Protein AF-A0A850SMZ5-F1 (afdb_monomer)

Structure (mmCIF, N/CA/C/O backbone):
data_AF-A0A850SMZ5-F1
#
_entry.id   AF-A0A850SMZ5-F1
#
loop_
_atom_site.group_PDB
_atom_site.id
_atom_site.type_symbol
_atom_site.label_atom_id
_atom_site.label_alt_id
_atom_site.label_comp_id
_atom_site.label_asym_id
_atom_site.label_entity_id
_atom_site.label_seq_id
_atom_site.pdbx_PDB_ins_code
_atom_site.Cartn_x
_atom_site.Cartn_y
_atom_site.Cartn_z
_atom_site.occupancy
_atom_site.B_iso_or_equiv
_atom_site.auth_seq_id
_atom_site.auth_comp_id
_atom_site.auth_asym_id
_atom_site.auth_atom_id
_atom_site.pdbx_PDB_model_num
ATOM 1 N N . MET A 1 1 ? 0.195 -47.174 -42.068 1.00 44.12 1 MET A N 1
ATOM 2 C CA . MET A 1 1 ? 0.821 -45.842 -42.185 1.00 44.12 1 MET A CA 1
ATOM 3 C C . MET A 1 1 ? -0.099 -44.822 -41.544 1.00 44.12 1 MET A C 1
ATOM 5 O O . MET A 1 1 ? -1.234 -44.686 -41.975 1.00 44.12 1 MET A O 1
ATOM 9 N N . SER A 1 2 ? 0.375 -44.221 -40.456 1.00 45.75 2 SER A N 1
ATOM 10 C CA . SER A 1 2 ? -0.313 -43.222 -39.639 1.00 45.75 2 SER A CA 1
ATOM 11 C C . SER A 1 2 ? -0.203 -41.836 -40.280 1.00 45.75 2 SER A C 1
ATOM 13 O O . SER A 1 2 ? 0.848 -41.518 -40.831 1.00 45.75 2 SER A O 1
ATOM 15 N N . ALA A 1 3 ? -1.244 -41.014 -40.163 1.00 53.81 3 ALA A N 1
ATOM 16 C CA . ALA A 1 3 ? -1.135 -39.562 -40.278 1.00 53.81 3 ALA A CA 1
ATOM 17 C C . ALA A 1 3 ? -2.214 -38.914 -39.397 1.00 53.81 3 ALA A C 1
ATOM 19 O O . ALA A 1 3 ? -3.342 -38.680 -39.822 1.00 53.81 3 ALA A O 1
ATOM 20 N N . PHE A 1 4 ? -1.861 -38.673 -38.134 1.00 53.03 4 PHE A N 1
ATOM 21 C CA . PHE A 1 4 ? -2.581 -37.758 -37.252 1.00 53.03 4 PHE A CA 1
ATOM 22 C C . PHE A 1 4 ? -2.308 -36.331 -37.751 1.00 53.03 4 PHE A C 1
ATOM 24 O O . PHE A 1 4 ? -1.174 -35.858 -37.677 1.00 53.03 4 PHE A O 1
ATOM 31 N N . ALA A 1 5 ? -3.321 -35.655 -38.292 1.00 56.56 5 ALA A N 1
ATOM 32 C CA . ALA A 1 5 ? -3.221 -34.244 -38.644 1.00 56.56 5 ALA A CA 1
ATOM 33 C C . ALA A 1 5 ? -3.306 -33.403 -37.360 1.00 56.56 5 ALA A C 1
ATOM 35 O O . ALA A 1 5 ? -4.364 -33.295 -36.743 1.00 56.56 5 ALA A O 1
ATOM 36 N N . MET A 1 6 ? -2.177 -32.831 -36.942 1.00 53.91 6 MET A N 1
ATOM 37 C CA . MET A 1 6 ? -2.125 -31.808 -35.899 1.00 53.91 6 MET A CA 1
ATOM 38 C C . MET A 1 6 ? -2.836 -30.547 -36.413 1.00 53.91 6 MET A C 1
ATOM 40 O O . MET A 1 6 ? -2.264 -29.780 -37.187 1.00 53.91 6 MET A O 1
ATOM 44 N N . ALA A 1 7 ? -4.086 -30.332 -36.004 1.00 56.25 7 ALA A N 1
ATOM 45 C CA . ALA A 1 7 ? -4.761 -29.049 -36.158 1.00 56.25 7 ALA A CA 1
ATOM 46 C C . ALA A 1 7 ? -4.129 -28.055 -35.172 1.00 56.25 7 ALA A C 1
ATOM 48 O O . ALA A 1 7 ? -4.492 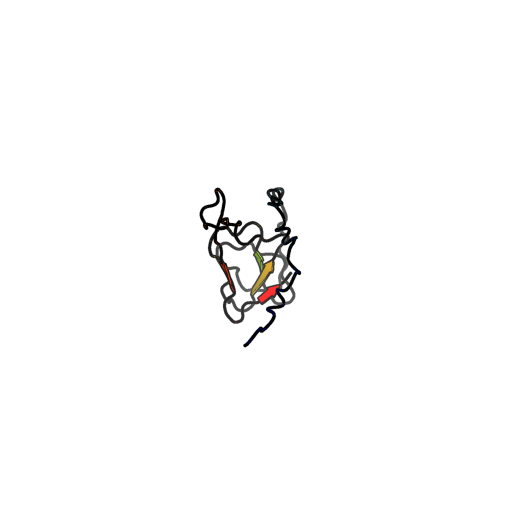-28.004 -33.999 1.00 56.25 7 ALA A O 1
ATOM 49 N N . ALA A 1 8 ? -3.127 -27.305 -35.633 1.00 51.97 8 ALA A N 1
ATOM 50 C CA . ALA A 1 8 ? -2.606 -26.166 -34.893 1.00 51.97 8 ALA A CA 1
ATOM 51 C C . ALA A 1 8 ? -3.725 -25.123 -34.757 1.00 51.97 8 ALA A C 1
ATOM 53 O O . ALA A 1 8 ? -4.320 -24.711 -35.751 1.00 51.97 8 ALA A O 1
ATOM 54 N N . CYS A 1 9 ? -4.028 -24.708 -33.528 1.00 55.47 9 CYS A N 1
ATOM 55 C CA . CYS A 1 9 ? -4.927 -23.596 -33.250 1.00 55.47 9 CYS A CA 1
ATOM 56 C C . CYS A 1 9 ? -4.391 -22.324 -33.928 1.00 55.47 9 CYS A C 1
ATOM 58 O O . CYS A 1 9 ? -3.507 -21.661 -33.393 1.00 55.47 9 CYS A O 1
ATOM 60 N N . THR A 1 10 ? -4.928 -21.954 -35.090 1.00 56.38 10 THR A N 1
ATOM 61 C CA . THR A 1 10 ? -4.633 -20.691 -35.790 1.00 56.38 10 THR A CA 1
ATOM 62 C C . THR A 1 10 ? -5.351 -19.504 -35.134 1.00 56.38 10 THR A C 1
ATOM 64 O O . THR A 1 10 ? -6.051 -18.741 -35.794 1.00 56.38 10 THR A O 1
ATOM 67 N N . GLN A 1 11 ? -5.227 -19.359 -33.816 1.00 51.78 11 GLN A N 1
ATOM 68 C CA . GLN A 1 11 ? -5.836 -18.275 -33.039 1.00 51.78 11 GLN A CA 1
ATOM 69 C C . GLN A 1 11 ? -4.765 -17.616 -32.169 1.00 51.78 11 GLN A C 1
ATOM 71 O O . GLN A 1 11 ? -4.703 -17.856 -30.966 1.00 51.78 11 GLN A O 1
ATOM 76 N N . GLY A 1 12 ? -3.878 -16.828 -32.775 1.00 55.75 12 GLY A N 1
ATOM 77 C CA . GLY A 1 12 ? -2.812 -16.181 -32.002 1.00 55.75 12 GLY A CA 1
ATOM 78 C C . GLY A 1 12 ? -2.107 -14.990 -32.641 1.00 55.75 12 GLY A C 1
ATOM 79 O O . GLY A 1 12 ? -1.223 -14.424 -32.007 1.00 55.75 12 GLY A O 1
ATOM 80 N N . GLU A 1 13 ? -2.478 -14.558 -33.847 1.00 51.66 13 GLU A N 1
ATOM 81 C CA . GLU A 1 13 ? -1.814 -13.432 -34.522 1.00 51.66 13 GLU A CA 1
ATOM 82 C C . GLU A 1 13 ? -2.440 -12.092 -34.130 1.00 51.66 13 GLU A C 1
ATOM 84 O O . GLU A 1 13 ? -2.982 -11.366 -34.955 1.00 51.66 13 GLU A O 1
ATOM 89 N N . SER A 1 14 ? -2.445 -11.814 -32.828 1.00 49.03 14 SER A N 1
ATOM 90 C CA . SER A 1 14 ? -2.385 -10.478 -32.215 1.00 49.03 14 SER A CA 1
ATOM 91 C C . SER A 1 14 ? -2.554 -10.628 -30.705 1.00 49.03 14 SER A C 1
ATOM 93 O O . SER A 1 14 ? -3.508 -10.144 -30.100 1.00 49.03 14 SER A O 1
ATOM 95 N N . ILE A 1 15 ? -1.560 -11.238 -30.050 1.00 53.16 15 ILE A N 1
ATOM 96 C CA . ILE A 1 15 ? -1.249 -10.818 -28.679 1.00 53.16 15 ILE A CA 1
ATOM 97 C C . ILE A 1 15 ? -0.622 -9.434 -28.826 1.00 53.16 15 ILE A C 1
ATOM 99 O O . ILE A 1 15 ? 0.592 -9.248 -28.802 1.00 53.16 15 ILE A O 1
ATOM 103 N N . SER A 1 16 ? -1.484 -8.449 -29.068 1.00 41.81 16 SER A N 1
ATOM 104 C CA . SER A 1 16 ? -1.153 -7.063 -28.834 1.00 41.81 16 SER A CA 1
ATOM 105 C C . SER A 1 16 ? -1.046 -6.961 -27.320 1.00 41.81 16 SER A C 1
ATOM 107 O O . SER A 1 16 ? -2.024 -6.662 -26.638 1.00 41.81 16 SER A O 1
ATOM 109 N N . SER A 1 17 ? 0.136 -7.281 -26.779 1.00 56.00 17 SER A N 1
ATOM 110 C CA . SER A 1 17 ? 0.517 -6.752 -25.475 1.00 56.00 17 SER A CA 1
ATOM 111 C C . SER A 1 17 ? 0.193 -5.269 -25.564 1.00 56.00 17 SER A C 1
ATOM 113 O O . SER A 1 17 ? 0.643 -4.639 -26.532 1.00 56.00 17 SER A O 1
ATOM 115 N N . PRO A 1 18 ? -0.624 -4.702 -24.663 1.00 58.22 18 PRO A N 1
ATOM 116 C CA . PRO A 1 18 ? -0.717 -3.261 -24.592 1.00 58.22 18 PRO A CA 1
ATOM 117 C C . PRO A 1 18 ? 0.735 -2.796 -24.523 1.00 58.22 18 PRO A C 1
ATOM 119 O O . PRO A 1 18 ? 1.486 -3.241 -23.649 1.00 58.22 18 PRO A O 1
ATOM 122 N N . GLY A 1 19 ? 1.181 -2.026 -25.521 1.00 52.91 19 GLY A N 1
ATOM 123 C CA . GLY A 1 19 ? 2.481 -1.371 -25.442 1.00 52.91 19 GLY A CA 1
ATOM 124 C C . GLY A 1 19 ? 2.550 -0.592 -24.127 1.00 52.91 19 GLY A C 1
ATOM 125 O O . GLY A 1 19 ? 1.517 -0.429 -23.473 1.00 52.91 19 GLY A O 1
ATOM 126 N N . PRO A 1 20 ? 3.723 -0.103 -23.709 1.00 47.34 20 PRO A N 1
ATOM 127 C CA . PRO A 1 20 ? 3.852 0.591 -22.439 1.00 47.34 20 PRO A CA 1
ATOM 128 C C . PRO A 1 20 ? 3.006 1.868 -22.482 1.00 47.34 20 PRO A C 1
ATOM 130 O O . PRO A 1 20 ? 3.468 2.941 -22.861 1.00 47.34 20 PRO A O 1
ATOM 133 N N . THR A 1 21 ? 1.735 1.771 -22.098 1.00 47.09 21 THR A N 1
ATOM 134 C CA . THR A 1 21 ? 0.941 2.909 -21.684 1.00 47.09 21 THR A CA 1
ATOM 135 C C . THR A 1 21 ? 1.547 3.279 -20.355 1.00 47.09 21 THR A C 1
ATOM 137 O O . THR A 1 21 ? 1.129 2.761 -19.326 1.00 47.09 21 THR A O 1
ATOM 140 N N . ASN A 1 22 ? 2.605 4.087 -20.417 1.00 49.38 22 ASN A N 1
ATOM 141 C CA . ASN A 1 22 ? 3.184 4.808 -19.303 1.00 49.38 22 ASN A CA 1
ATOM 142 C C . ASN A 1 22 ? 2.010 5.428 -18.538 1.00 49.38 22 ASN A C 1
ATOM 144 O O . ASN A 1 22 ? 1.450 6.419 -19.027 1.00 49.38 22 ASN A O 1
ATOM 148 N N . PRO A 1 23 ? 1.572 4.855 -17.402 1.00 53.78 23 PRO A N 1
ATOM 149 C CA . PRO A 1 23 ? 0.552 5.494 -16.603 1.00 53.78 23 PRO A CA 1
ATOM 150 C C . PRO A 1 23 ? 1.255 6.737 -16.086 1.00 53.78 23 PRO A C 1
ATOM 152 O O . PRO A 1 23 ? 2.206 6.633 -15.313 1.00 53.78 23 PRO A O 1
ATOM 155 N N . GLY A 1 24 ? 0.906 7.894 -16.653 1.00 41.91 24 GLY A N 1
ATOM 156 C CA . GLY A 1 24 ? 1.537 9.157 -16.305 1.00 41.91 24 GLY A CA 1
ATOM 157 C C . GLY A 1 24 ? 1.632 9.272 -14.791 1.00 41.91 24 GLY A C 1
ATOM 158 O O . GLY A 1 24 ? 0.691 8.900 -14.086 1.00 41.91 24 GLY A O 1
ATOM 159 N N . THR A 1 25 ? 2.783 9.742 -14.311 1.00 53.22 25 THR A N 1
ATOM 160 C CA . THR A 1 25 ? 3.010 10.074 -12.907 1.00 53.22 25 THR A CA 1
ATOM 161 C C . THR A 1 25 ? 1.760 10.786 -12.382 1.00 53.22 25 THR A C 1
ATOM 163 O O . THR A 1 25 ? 1.384 11.812 -12.962 1.00 53.22 25 THR A O 1
ATOM 166 N N . PRO A 1 26 ? 1.062 10.244 -11.367 1.00 51.84 26 PRO A N 1
ATOM 167 C CA . PRO A 1 26 ? -0.144 10.872 -10.856 1.00 51.84 26 PRO A CA 1
ATOM 168 C C . PRO A 1 26 ? 0.161 12.327 -10.473 1.00 51.84 26 PRO A C 1
ATOM 170 O O . PRO A 1 26 ? 1.206 12.574 -9.860 1.00 51.84 26 PRO A O 1
ATOM 173 N N . PRO A 1 27 ? -0.702 13.301 -10.815 1.00 51.34 27 PRO A N 1
ATOM 174 C CA . PRO A 1 27 ? -0.534 14.659 -10.323 1.00 51.34 27 PRO A CA 1
ATOM 175 C C . PRO A 1 27 ? -0.515 14.614 -8.795 1.00 51.34 27 PRO A C 1
ATOM 177 O O . PRO A 1 27 ? -1.340 13.929 -8.189 1.00 51.34 27 PRO A O 1
ATOM 180 N N . GLY A 1 28 ? 0.436 15.323 -8.182 1.00 52.88 28 GLY A N 1
ATOM 181 C CA . GLY A 1 28 ? 0.540 15.435 -6.731 1.00 52.88 28 GLY A CA 1
ATOM 182 C C . GLY A 1 28 ? -0.793 15.877 -6.130 1.00 52.88 28 GLY A C 1
ATOM 183 O O . GLY A 1 28 ? -1.204 17.026 -6.284 1.00 52.88 28 GLY A O 1
ATOM 184 N N . GLY A 1 29 ? -1.474 14.945 -5.465 1.00 39.88 29 GLY A N 1
ATOM 185 C CA . GLY A 1 29 ? -2.713 15.194 -4.744 1.00 39.88 29 GLY A CA 1
ATOM 186 C C . GLY A 1 29 ? -2.401 15.833 -3.402 1.00 39.88 29 GLY A C 1
ATOM 187 O O . GLY A 1 29 ? -2.168 15.143 -2.413 1.00 39.88 29 GLY A O 1
ATOM 188 N N . GLY A 1 30 ? -2.359 17.161 -3.382 1.00 39.97 30 GLY A N 1
ATOM 189 C CA . GLY A 1 30 ? -2.387 17.927 -2.148 1.00 39.97 30 GLY A CA 1
ATOM 190 C C . GLY A 1 30 ? -3.776 17.914 -1.505 1.00 39.97 30 GLY A C 1
ATOM 191 O O . GLY A 1 30 ? -4.785 18.050 -2.191 1.00 39.97 30 GLY A O 1
ATOM 192 N N . GLY A 1 31 ? -3.780 17.859 -0.172 1.00 44.28 31 GLY A N 1
ATOM 193 C CA . GLY A 1 31 ? -4.786 18.507 0.671 1.00 44.28 31 GLY A CA 1
ATOM 194 C C . GLY A 1 31 ? -5.984 17.662 1.103 1.00 44.28 31 GLY A C 1
ATOM 195 O O . GLY A 1 31 ? -6.718 17.120 0.285 1.00 44.28 31 GLY A O 1
ATOM 196 N N . GLY A 1 32 ? -6.242 17.657 2.416 1.00 36.88 32 GLY A N 1
ATOM 197 C CA . GLY A 1 32 ? -7.561 17.316 2.949 1.00 36.88 32 GLY A CA 1
ATOM 198 C C . GLY A 1 32 ? -7.550 16.666 4.324 1.00 36.88 32 GLY A C 1
ATOM 199 O O . GLY A 1 32 ? -7.971 15.523 4.459 1.00 36.88 32 GLY A O 1
ATOM 200 N N . GLY A 1 33 ? -7.083 17.387 5.348 1.00 59.16 33 GLY A N 1
ATOM 201 C CA . GLY A 1 33 ? -7.397 17.043 6.733 1.00 59.16 33 GLY A CA 1
ATOM 202 C C . GLY A 1 33 ? -8.909 17.113 6.978 1.00 59.16 33 GLY A C 1
ATOM 203 O O . GLY A 1 33 ? -9.590 17.990 6.452 1.00 59.16 33 GLY A O 1
ATOM 204 N N . GLY A 1 34 ? -9.425 16.188 7.783 1.00 38.28 34 GLY A N 1
ATOM 205 C CA . GLY A 1 34 ? -10.830 16.155 8.173 1.00 38.28 34 GLY A CA 1
ATOM 206 C C . GLY A 1 34 ? -11.072 15.052 9.189 1.00 38.28 34 GLY A C 1
ATOM 207 O O . GLY A 1 34 ? -11.358 13.916 8.822 1.00 38.28 34 GLY A O 1
ATOM 208 N 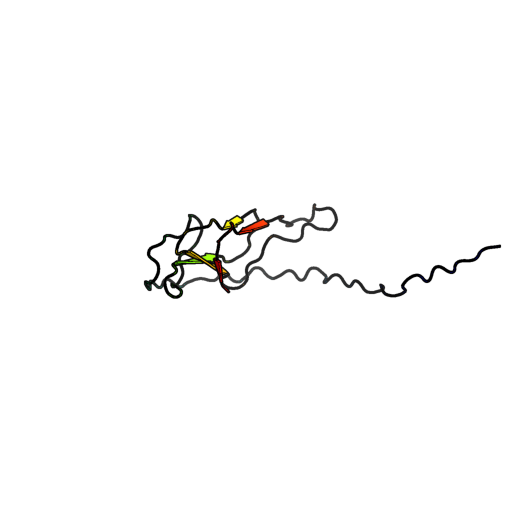N . GLY A 1 35 ? -10.906 15.389 10.469 1.00 60.22 35 GLY A N 1
ATOM 209 C CA . GLY A 1 35 ? -11.310 14.533 11.576 1.00 60.22 35 GLY A CA 1
ATOM 210 C C . GLY A 1 35 ? -12.820 14.291 11.553 1.00 60.22 35 GLY A C 1
ATOM 211 O O . GLY A 1 35 ? -13.602 15.203 11.298 1.00 60.22 35 GLY A O 1
ATOM 212 N N . GLY A 1 36 ? -13.220 13.056 11.831 1.00 38.84 36 GLY A N 1
ATOM 213 C CA . GLY A 1 36 ? -14.620 12.662 11.946 1.00 38.84 36 GLY A CA 1
ATOM 214 C C . GLY A 1 36 ? -14.702 11.259 12.524 1.00 38.84 36 GLY A C 1
ATOM 215 O O . GLY A 1 36 ? -14.412 10.280 11.834 1.00 38.84 36 GLY A O 1
ATOM 216 N N . GLY A 1 37 ? -14.987 11.203 13.826 1.00 55.56 37 GLY A N 1
ATOM 217 C CA . GLY A 1 37 ? -14.913 10.016 14.669 1.00 55.56 37 GLY A CA 1
ATOM 218 C C . GLY A 1 37 ? -15.850 8.881 14.259 1.00 55.56 37 GLY A C 1
ATOM 219 O O . GLY A 1 37 ? -16.928 9.100 13.718 1.00 55.56 37 GLY A O 1
ATOM 220 N N . GLY A 1 38 ? -15.402 7.667 14.567 1.00 50.97 38 GLY A N 1
ATOM 221 C CA . GLY A 1 38 ? -16.157 6.426 14.406 1.00 50.97 38 GLY A CA 1
ATOM 222 C C . GLY A 1 38 ? -15.330 5.220 14.845 1.00 50.97 38 GLY A C 1
ATOM 223 O O . GLY A 1 38 ? -15.820 4.370 15.582 1.00 50.97 38 GLY A O 1
ATOM 224 N N . GLY A 1 39 ? -14.042 5.202 14.491 1.00 56.47 39 GLY A N 1
ATOM 225 C CA . GLY A 1 39 ? -13.077 4.223 14.988 1.00 56.47 39 GLY A CA 1
ATOM 226 C C . GLY A 1 39 ? -12.121 4.816 16.026 1.00 56.47 39 GLY A C 1
ATOM 227 O O . GLY A 1 39 ? -11.622 5.928 15.863 1.00 56.47 39 GLY A O 1
ATOM 228 N N . THR A 1 40 ? -11.873 4.072 17.104 1.00 67.25 40 THR A N 1
ATOM 229 C CA . THR A 1 40 ? -10.852 4.386 18.124 1.00 67.25 40 THR A CA 1
ATOM 230 C C . THR A 1 40 ? -9.501 3.740 17.817 1.00 67.25 40 THR A C 1
ATOM 232 O O . THR A 1 40 ? -8.522 3.992 18.517 1.00 67.25 40 THR A O 1
ATOM 235 N N . ALA A 1 41 ? -9.442 2.888 16.791 1.00 77.44 41 ALA A N 1
ATOM 236 C CA . ALA A 1 41 ? -8.223 2.208 16.393 1.00 77.44 41 ALA A CA 1
ATOM 237 C C . ALA A 1 41 ? -7.270 3.182 15.691 1.00 77.44 41 ALA A C 1
ATOM 239 O O . ALA A 1 41 ? -7.709 4.123 15.027 1.00 77.44 41 ALA A O 1
ATOM 240 N N . GLN A 1 42 ? -5.967 2.948 15.819 1.00 79.94 42 GLN A N 1
ATOM 241 C CA . GLN A 1 42 ? -4.942 3.764 15.179 1.00 79.94 42 GLN A CA 1
ATOM 242 C C . GLN A 1 42 ? -4.415 3.067 13.927 1.00 79.94 42 GLN A C 1
ATOM 244 O O . GLN A 1 42 ? -4.200 1.853 13.924 1.00 79.94 42 GLN A O 1
ATOM 249 N N . CYS A 1 43 ? -4.178 3.845 12.872 1.00 82.75 43 CYS A N 1
ATOM 250 C CA . CYS A 1 43 ? -3.513 3.330 11.688 1.00 82.75 43 CYS A CA 1
ATOM 251 C C . CYS A 1 43 ? -2.075 2.898 12.010 1.00 82.75 43 CYS A C 1
ATOM 253 O O . CYS A 1 43 ? -1.394 3.583 12.782 1.00 82.75 43 CYS A O 1
ATOM 255 N N . PRO A 1 44 ? -1.590 1.791 11.419 1.00 81.25 44 PRO A N 1
ATOM 256 C CA . PRO A 1 44 ? -0.182 1.436 11.510 1.00 81.25 44 PRO A CA 1
ATOM 257 C C . PRO A 1 44 ? 0.705 2.546 10.940 1.00 81.25 44 PRO A C 1
ATOM 259 O O . PRO A 1 44 ? 0.268 3.361 10.121 1.00 81.25 44 PRO A O 1
ATOM 262 N N . ALA A 1 45 ? 1.973 2.549 11.350 1.00 75.94 45 ALA A N 1
ATOM 263 C CA . ALA A 1 45 ? 2.953 3.492 10.830 1.00 75.94 45 ALA A CA 1
ATOM 264 C C . ALA A 1 45 ? 3.019 3.420 9.294 1.00 75.94 45 ALA A C 1
ATOM 266 O O . ALA A 1 45 ? 3.039 2.335 8.717 1.00 75.94 45 ALA A O 1
ATOM 267 N N . GLY A 1 46 ? 3.048 4.585 8.645 1.00 70.62 46 GLY A N 1
ATOM 268 C CA . GLY A 1 46 ? 3.115 4.693 7.185 1.00 70.62 46 GLY A CA 1
ATOM 269 C C . GLY A 1 46 ? 1.766 4.817 6.470 1.00 70.62 46 GLY A C 1
ATOM 270 O O . GLY A 1 46 ? 1.763 5.031 5.262 1.00 70.62 46 GLY A O 1
ATOM 271 N N . PHE A 1 47 ? 0.635 4.759 7.183 1.00 81.12 47 PHE A N 1
ATOM 272 C CA . PHE A 1 47 ? -0.689 5.016 6.605 1.00 81.12 47 PHE A CA 1
ATOM 273 C C . PHE A 1 47 ? -1.288 6.325 7.114 1.00 81.12 47 PHE A C 1
ATOM 275 O O . PHE A 1 47 ? -1.217 6.642 8.301 1.00 81.12 47 PHE A O 1
ATOM 282 N N . ALA A 1 48 ? -1.929 7.072 6.215 1.00 83.19 48 ALA A N 1
ATOM 283 C CA . ALA A 1 48 ? -2.655 8.282 6.576 1.00 83.19 48 ALA A CA 1
ATOM 284 C C . ALA A 1 48 ? -4.073 7.931 7.041 1.00 83.19 48 ALA A C 1
ATOM 286 O O . ALA A 1 48 ? -4.820 7.266 6.321 1.00 83.19 48 ALA A O 1
ATOM 287 N N . THR A 1 49 ? -4.473 8.409 8.217 1.00 83.75 49 THR A N 1
ATOM 288 C CA . THR A 1 49 ? -5.844 8.229 8.710 1.00 83.75 49 THR A CA 1
ATOM 289 C C . THR A 1 49 ? -6.825 9.028 7.852 1.00 83.75 49 THR A C 1
ATOM 291 O O . THR A 1 49 ? -6.658 10.230 7.646 1.00 83.75 49 THR A O 1
ATOM 294 N N . GLY A 1 50 ? -7.842 8.348 7.333 1.00 81.25 50 GLY A N 1
ATOM 295 C CA . GLY A 1 50 ? -8.940 8.929 6.570 1.00 81.25 50 GLY A CA 1
ATOM 296 C C . GLY A 1 50 ? -10.216 9.123 7.394 1.00 81.25 50 GLY A C 1
ATOM 297 O O . GLY A 1 50 ? -10.256 8.772 8.575 1.00 81.25 50 GLY A O 1
ATOM 298 N N . PRO A 1 51 ? -11.285 9.650 6.768 1.00 81.12 51 PRO A N 1
ATOM 299 C CA . PRO A 1 51 ? -12.613 9.670 7.367 1.00 81.12 51 PRO A CA 1
ATOM 300 C C . PRO A 1 51 ? -13.054 8.244 7.704 1.00 81.12 51 PRO A C 1
ATOM 302 O O . PRO A 1 51 ? -12.931 7.339 6.875 1.00 81.12 51 PRO A O 1
ATOM 305 N N . SER A 1 52 ? -13.551 8.054 8.924 1.00 8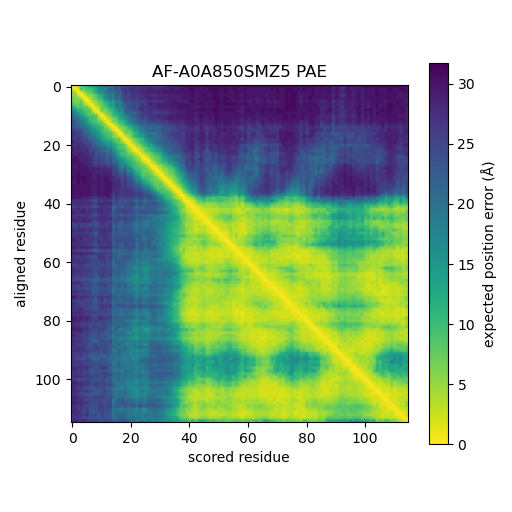1.06 52 SER A N 1
ATOM 306 C CA . SER A 1 52 ? -14.050 6.760 9.383 1.00 81.06 52 SER A CA 1
ATOM 307 C C . SER A 1 52 ? -15.241 6.285 8.540 1.00 81.06 52 SER A C 1
ATOM 309 O O . SER A 1 52 ? -16.004 7.084 7.994 1.00 81.06 52 SER A O 1
ATOM 311 N N . VAL A 1 53 ? -15.388 4.965 8.415 1.00 79.81 53 VAL A N 1
ATOM 312 C CA . VAL A 1 53 ? -16.517 4.331 7.720 1.00 79.81 53 VAL A CA 1
ATOM 313 C C . VAL A 1 53 ? -17.244 3.460 8.735 1.00 79.81 53 VAL A C 1
ATOM 315 O O . VAL A 1 53 ? -16.740 2.422 9.167 1.00 79.81 53 VAL A O 1
ATOM 318 N N . GLY A 1 54 ? -18.426 3.912 9.157 1.00 81.38 54 GLY A N 1
ATOM 319 C CA . GLY A 1 54 ? -19.154 3.296 10.265 1.00 81.38 54 GLY A CA 1
ATOM 320 C C . GLY A 1 54 ? -18.324 3.317 11.553 1.00 81.38 54 GLY A C 1
ATOM 321 O O . GLY A 1 54 ? -17.840 4.365 11.970 1.00 81.38 54 GLY A O 1
ATOM 322 N N . SER A 1 55 ? -18.140 2.149 12.169 1.00 80.94 55 SER A N 1
ATOM 323 C CA . SER A 1 55 ? -17.344 1.982 13.397 1.00 80.94 55 SER A CA 1
ATOM 324 C C . SER A 1 55 ? -15.854 1.704 13.148 1.00 80.94 55 SER A C 1
ATOM 326 O O . SER A 1 55 ? -15.130 1.387 14.090 1.00 80.94 55 SER A O 1
ATOM 328 N N . PHE A 1 56 ? -15.386 1.768 11.896 1.00 82.69 56 PHE A N 1
ATOM 329 C CA . PHE A 1 56 ? -14.004 1.442 11.537 1.00 82.69 56 PHE A CA 1
ATOM 330 C C . PHE A 1 56 ? -13.164 2.700 11.295 1.00 82.69 56 PHE A C 1
ATOM 332 O O . PHE A 1 56 ? -13.570 3.615 10.571 1.00 82.69 56 PHE A O 1
ATOM 339 N N . THR A 1 57 ? -11.951 2.713 11.849 1.00 88.12 57 THR A N 1
ATOM 340 C CA . THR A 1 57 ? -10.901 3.666 11.478 1.00 88.12 57 THR A CA 1
ATOM 341 C C . THR A 1 57 ? -10.422 3.324 10.077 1.00 88.12 57 THR A C 1
ATOM 343 O O . THR A 1 57 ? -10.035 2.187 9.810 1.00 88.12 57 THR A O 1
ATOM 346 N N . VAL A 1 58 ? -10.413 4.305 9.179 1.00 89.00 58 VAL A N 1
ATOM 347 C CA . VAL A 1 58 ? -9.927 4.098 7.816 1.00 89.00 58 VAL A CA 1
ATOM 348 C C . VAL A 1 58 ? -8.471 4.521 7.694 1.00 89.00 58 VAL A C 1
ATOM 350 O O . VAL A 1 58 ? -8.119 5.645 8.043 1.00 89.00 58 VAL A O 1
ATOM 353 N N . CYS A 1 59 ? -7.645 3.643 7.135 1.00 89.25 59 CYS A N 1
ATOM 354 C CA . CYS A 1 59 ? -6.256 3.915 6.789 1.00 89.25 59 CYS A CA 1
ATOM 355 C C . CYS A 1 59 ? -6.121 3.988 5.272 1.00 89.25 59 CYS A C 1
ATOM 357 O O . CYS A 1 59 ? -6.354 3.004 4.573 1.00 89.25 59 CYS A O 1
ATOM 359 N N . ASN A 1 60 ? -5.783 5.163 4.751 1.00 88.38 60 ASN A N 1
ATOM 360 C CA . ASN A 1 60 ? -5.655 5.379 3.318 1.00 88.38 60 ASN A CA 1
ATOM 361 C C . ASN A 1 60 ? -4.355 4.761 2.794 1.00 88.38 60 ASN A C 1
ATOM 363 O O . ASN A 1 60 ? -3.272 5.004 3.329 1.00 88.38 60 ASN A O 1
ATOM 367 N N . VAL A 1 61 ? -4.491 4.010 1.708 1.00 87.62 61 VAL A N 1
ATOM 368 C CA . VAL A 1 61 ? -3.425 3.486 0.859 1.00 87.62 61 VAL A CA 1
ATOM 369 C C . VAL A 1 61 ? -3.543 4.212 -0.476 1.00 87.62 61 VAL A C 1
ATOM 371 O O . VAL A 1 61 ? -4.577 4.120 -1.134 1.00 87.62 61 VAL A O 1
ATOM 374 N N . SER A 1 62 ? -2.523 4.972 -0.861 1.00 86.38 62 SER A N 1
ATOM 375 C CA . SER A 1 62 ? -2.538 5.801 -2.072 1.00 86.38 62 SER A CA 1
ATOM 376 C C . SER A 1 62 ? -1.164 5.839 -2.727 1.00 86.38 62 SER A C 1
ATOM 378 O O . SER A 1 62 ? -0.151 5.787 -2.030 1.00 86.38 62 SER A O 1
ATOM 380 N N . GLY A 1 63 ? -1.133 6.026 -4.046 1.00 85.31 63 GLY A N 1
ATOM 381 C CA . GLY A 1 63 ? 0.103 6.205 -4.805 1.00 85.31 63 GLY A CA 1
ATOM 382 C C . GLY A 1 63 ? 0.717 4.893 -5.294 1.00 85.31 63 GLY A C 1
ATOM 383 O O . GLY A 1 63 ? 0.035 3.878 -5.434 1.00 85.31 63 GLY A O 1
ATOM 384 N N . SER A 1 64 ? 2.015 4.939 -5.596 1.00 84.81 64 SER A N 1
ATOM 385 C CA . SER A 1 64 ? 2.773 3.819 -6.158 1.00 84.81 64 SER A CA 1
ATOM 386 C C . SER A 1 64 ? 3.516 3.036 -5.077 1.00 84.81 64 SER A C 1
ATOM 388 O O . SER A 1 64 ? 4.445 3.544 -4.445 1.00 84.81 64 SER A O 1
ATOM 390 N N . ILE A 1 65 ? 3.140 1.775 -4.907 1.00 87.56 65 ILE A N 1
ATOM 391 C CA . ILE A 1 65 ? 3.788 0.789 -4.049 1.00 87.56 65 ILE A CA 1
ATOM 392 C C . ILE A 1 65 ? 4.916 0.147 -4.863 1.00 87.56 65 ILE A C 1
ATOM 394 O O . ILE A 1 65 ? 4.684 -0.762 -5.652 1.00 87.56 65 ILE A O 1
ATOM 398 N N . LEU A 1 66 ? 6.141 0.652 -4.704 1.00 87.44 66 LEU A N 1
ATOM 399 C CA . LEU A 1 66 ? 7.330 0.184 -5.440 1.00 87.44 66 LEU A CA 1
ATOM 400 C C . LEU A 1 66 ? 8.129 -0.898 -4.691 1.00 87.44 66 LEU A C 1
ATOM 402 O O . LEU A 1 66 ? 9.089 -1.447 -5.224 1.00 87.44 66 LEU A O 1
ATOM 406 N N . SER A 1 67 ? 7.738 -1.206 -3.458 1.00 86.44 67 SER A N 1
ATOM 407 C CA . SER A 1 67 ? 8.332 -2.236 -2.607 1.00 86.44 67 SER A CA 1
ATOM 408 C C . SER A 1 67 ? 7.235 -3.046 -1.921 1.00 86.44 67 SER A C 1
ATOM 410 O O . SER A 1 67 ? 6.073 -2.647 -1.907 1.00 86.44 67 SER A O 1
ATOM 412 N N . ASN A 1 68 ? 7.583 -4.209 -1.369 1.00 87.31 68 ASN A N 1
ATOM 413 C CA . ASN A 1 68 ? 6.606 -5.056 -0.687 1.00 87.31 68 ASN A CA 1
ATOM 414 C C . ASN A 1 68 ? 5.944 -4.306 0.479 1.00 87.31 68 ASN A C 1
ATOM 416 O O 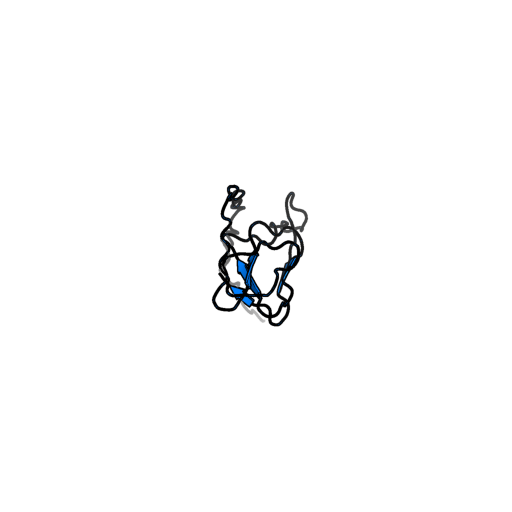. ASN A 1 68 ? 6.632 -3.824 1.380 1.00 87.31 68 ASN A O 1
ATOM 420 N N . LEU A 1 69 ? 4.613 -4.248 0.463 1.00 87.00 69 LEU A N 1
ATOM 421 C CA . LEU A 1 69 ? 3.791 -3.626 1.490 1.00 87.00 69 LEU A CA 1
ATOM 422 C C . LEU A 1 69 ? 2.864 -4.677 2.089 1.00 87.00 69 LEU A C 1
ATOM 424 O O . LEU A 1 69 ? 2.085 -5.304 1.376 1.00 87.00 69 LEU A O 1
ATOM 428 N N . THR A 1 70 ? 2.913 -4.829 3.407 1.00 89.06 70 THR A N 1
ATOM 429 C CA . THR A 1 70 ? 1.963 -5.662 4.145 1.00 89.06 70 THR A CA 1
ATOM 430 C C . THR A 1 70 ? 0.962 -4.763 4.852 1.00 89.06 70 THR A C 1
ATOM 432 O O . THR A 1 70 ? 1.353 -3.840 5.564 1.00 89.06 70 THR A O 1
ATOM 435 N N . LEU A 1 71 ? -0.326 -5.030 4.654 1.00 88.69 71 LEU A N 1
ATOM 436 C CA . LEU A 1 71 ? -1.431 -4.427 5.388 1.00 88.69 71 LEU A CA 1
ATOM 437 C C . LEU A 1 71 ? -1.737 -5.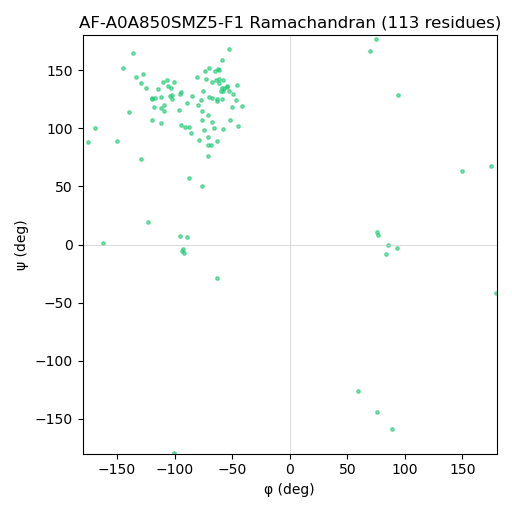321 6.596 1.00 88.69 71 LEU A C 1
ATOM 439 O O . LEU A 1 71 ? -2.349 -6.380 6.407 1.00 88.69 71 LEU A O 1
ATOM 443 N N . PRO A 1 72 ? -1.288 -4.951 7.809 1.00 86.94 72 PRO A N 1
ATOM 444 C CA . PRO A 1 72 ? -1.491 -5.794 8.971 1.00 86.94 72 PRO A CA 1
ATOM 445 C C . PRO A 1 72 ? -2.958 -5.831 9.402 1.00 86.94 72 PRO A C 1
ATOM 447 O O . PRO A 1 72 ? -3.705 -4.872 9.218 1.00 86.94 72 PRO A O 1
ATOM 450 N N . PHE A 1 73 ? -3.397 -6.919 10.020 1.00 86.94 73 PHE A N 1
ATOM 451 C CA . PHE A 1 73 ? -4.725 -6.953 10.614 1.00 86.94 73 PHE A CA 1
ATOM 452 C C . PHE A 1 73 ? -4.727 -6.164 11.925 1.00 86.94 73 PHE A C 1
ATOM 454 O O . PHE A 1 73 ? -4.109 -6.556 12.914 1.00 86.94 73 PHE A O 1
ATOM 461 N N . VAL A 1 74 ? -5.479 -5.064 11.953 1.00 84.88 74 VAL A N 1
ATOM 462 C CA . VAL A 1 74 ? -5.756 -4.306 13.176 1.00 84.88 74 VAL A CA 1
ATOM 463 C C . VAL A 1 74 ? -7.262 -4.298 13.410 1.00 84.88 74 VAL A C 1
ATOM 465 O O . VAL A 1 74 ? -8.048 -3.936 12.531 1.00 84.88 74 VAL A O 1
ATOM 468 N N . GLN A 1 75 ? -7.685 -4.713 14.604 1.00 85.12 75 GLN A N 1
ATOM 469 C CA . GLN A 1 75 ? -9.101 -4.708 14.961 1.00 85.12 75 GLN A CA 1
ATOM 470 C C . GLN A 1 75 ? -9.669 -3.288 14.890 1.00 85.12 75 GLN A C 1
ATOM 472 O O . GLN A 1 75 ? -9.087 -2.343 15.417 1.00 85.12 75 GLN A O 1
ATOM 477 N N . GLY A 1 76 ? -10.822 -3.143 14.234 1.00 82.88 76 GLY A N 1
ATOM 478 C CA . GLY A 1 76 ? -11.460 -1.839 14.059 1.00 82.88 76 GLY A CA 1
ATOM 479 C C . GLY A 1 76 ? -10.809 -0.955 12.991 1.00 82.88 76 GLY A C 1
ATOM 480 O O . GLY A 1 76 ? -11.214 0.195 12.861 1.00 82.88 76 GLY A O 1
ATOM 481 N N . VAL A 1 77 ? -9.860 -1.472 12.201 1.00 87.00 77 VAL A N 1
ATOM 482 C CA . VAL A 1 77 ? -9.263 -0.766 11.058 1.00 87.00 77 VAL A CA 1
ATOM 483 C C . VAL A 1 77 ? -9.762 -1.339 9.732 1.00 87.00 77 VAL A C 1
ATOM 485 O O . VAL A 1 77 ? -9.916 -2.550 9.570 1.00 87.00 77 VAL A O 1
ATOM 488 N N . ALA A 1 78 ? -9.982 -0.453 8.764 1.00 88.69 78 ALA A N 1
ATOM 489 C CA . ALA A 1 78 ? -10.176 -0.785 7.361 1.00 88.69 78 ALA A CA 1
ATOM 490 C C . ALA A 1 78 ? -9.168 -0.015 6.496 1.00 88.69 78 ALA A C 1
ATOM 492 O O . ALA A 1 78 ? -8.973 1.185 6.672 1.00 88.69 78 ALA A O 1
ATOM 493 N N . TYR A 1 79 ? -8.538 -0.690 5.540 1.00 89.19 79 TYR A N 1
ATOM 494 C CA . TYR A 1 79 ? -7.625 -0.070 4.585 1.00 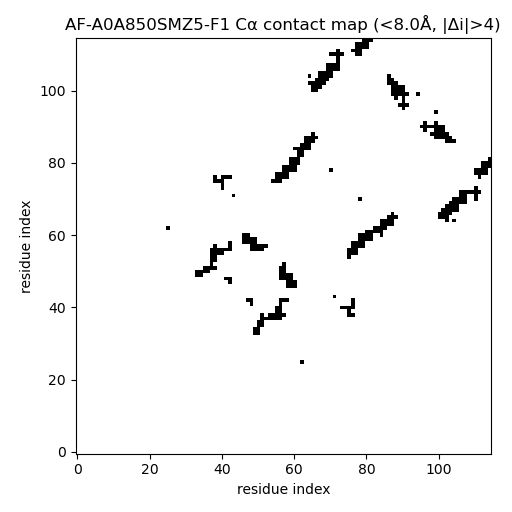89.19 79 TYR A CA 1
ATOM 495 C C . TYR A 1 79 ? -8.404 0.412 3.373 1.00 89.19 79 TYR A C 1
ATOM 497 O O . TYR A 1 79 ? -9.057 -0.383 2.704 1.00 89.19 79 TYR A O 1
ATOM 505 N N . ARG A 1 80 ? -8.344 1.704 3.068 1.00 89.94 80 ARG A N 1
ATOM 506 C CA . ARG A 1 80 ? -9.009 2.262 1.892 1.00 89.94 80 ARG A CA 1
ATOM 507 C C . ARG A 1 80 ? -8.013 2.519 0.783 1.00 89.94 80 ARG A C 1
ATOM 509 O O . ARG A 1 80 ? -7.067 3.273 0.992 1.00 89.94 80 ARG A O 1
ATOM 516 N N . LEU A 1 81 ? -8.267 1.965 -0.396 1.00 89.00 81 LEU A N 1
ATOM 517 C CA . LEU A 1 81 ? -7.530 2.321 -1.606 1.00 89.00 81 LEU A CA 1
ATOM 518 C C . LEU A 1 81 ? -8.019 3.699 -2.063 1.00 89.00 81 LEU A C 1
ATOM 520 O O . LEU A 1 81 ? -9.101 3.841 -2.624 1.00 89.00 81 LEU A O 1
ATOM 524 N N . ASN A 1 82 ? -7.269 4.747 -1.732 1.00 84.44 82 ASN A N 1
ATOM 525 C CA . ASN A 1 82 ? -7.658 6.112 -2.044 1.00 84.44 82 ASN A CA 1
ATOM 526 C C . ASN A 1 82 ? -7.155 6.494 -3.441 1.00 84.44 82 ASN A C 1
ATOM 528 O O . ASN A 1 82 ? -5.986 6.829 -3.628 1.00 84.44 82 ASN A O 1
ATOM 532 N N . GLY A 1 83 ? -8.065 6.449 -4.414 1.00 84.88 83 GLY A N 1
ATOM 533 C CA . GLY A 1 83 ? -7.764 6.766 -5.807 1.00 84.88 83 GLY A CA 1
ATOM 534 C C . GLY A 1 83 ? -7.001 5.642 -6.508 1.00 84.88 83 GLY A C 1
ATOM 535 O O . GLY A 1 83 ? -7.259 4.461 -6.278 1.00 84.88 83 GLY A O 1
ATOM 536 N N . ARG A 1 84 ? -6.074 6.011 -7.400 1.00 82.62 84 ARG A N 1
ATOM 537 C CA . ARG A 1 84 ? -5.240 5.046 -8.123 1.00 82.62 84 ARG A CA 1
ATOM 538 C C . ARG A 1 84 ? -4.135 4.528 -7.204 1.00 82.62 84 ARG A C 1
ATOM 540 O O . ARG A 1 84 ? -3.361 5.317 -6.660 1.00 82.62 84 ARG A O 1
ATOM 547 N N . VAL A 1 85 ? -4.073 3.208 -7.055 1.00 87.25 85 VAL A N 1
ATOM 548 C CA . VAL A 1 85 ? -3.004 2.511 -6.338 1.00 87.25 85 VAL A CA 1
ATOM 549 C C . VAL A 1 85 ? -2.294 1.605 -7.326 1.00 87.25 85 VAL A C 1
ATOM 551 O O . VAL A 1 85 ? -2.904 0.703 -7.897 1.00 87.25 85 VAL A O 1
ATOM 554 N N . ASP A 1 86 ? -1.012 1.868 -7.529 1.00 84.88 86 ASP A N 1
ATOM 555 C CA . ASP A 1 86 ? -0.157 1.093 -8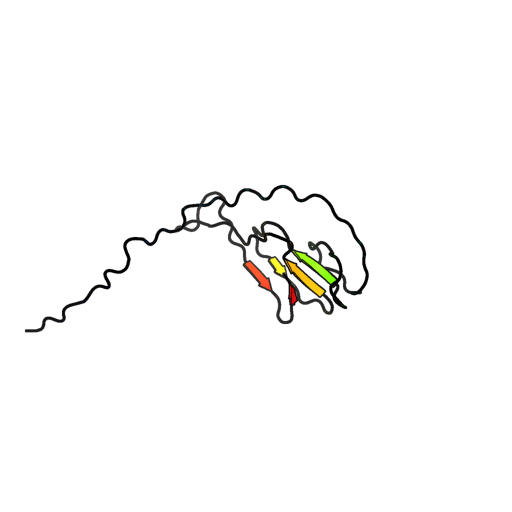.418 1.00 84.88 86 ASP A CA 1
ATOM 556 C C . ASP A 1 86 ? 0.723 0.170 -7.589 1.00 84.88 86 ASP A C 1
ATOM 558 O O . ASP A 1 86 ? 1.368 0.623 -6.647 1.00 84.88 86 ASP A O 1
ATOM 562 N N . VAL A 1 87 ? 0.749 -1.120 -7.922 1.00 88.56 87 VAL A N 1
ATOM 563 C CA . VAL A 1 87 ? 1.590 -2.106 -7.237 1.00 88.56 87 VAL A CA 1
ATOM 564 C C . VAL A 1 87 ? 2.663 -2.573 -8.202 1.00 88.56 87 VAL A C 1
ATOM 566 O O . VAL A 1 87 ? 2.410 -3.368 -9.104 1.00 88.56 87 VAL A O 1
ATOM 569 N N . GLY A 1 88 ? 3.869 -2.068 -7.982 1.00 88.19 88 GLY A N 1
ATOM 570 C CA . GLY A 1 88 ? 5.019 -2.319 -8.825 1.00 88.19 88 GLY A CA 1
ATOM 571 C C . GLY A 1 88 ? 4.979 -1.564 -10.151 1.00 88.19 88 GLY A C 1
ATOM 572 O O . GLY A 1 88 ? 4.034 -0.850 -10.484 1.00 88.19 88 GLY A O 1
ATOM 573 N N . VAL A 1 89 ? 6.060 -1.733 -10.901 1.00 87.00 89 VAL A N 1
ATOM 574 C CA . VAL A 1 89 ? 6.228 -1.286 -12.283 1.00 87.00 89 VAL A CA 1
ATOM 575 C C . VAL A 1 89 ? 6.730 -2.487 -13.067 1.00 87.00 89 VAL A C 1
ATOM 577 O O . VAL A 1 89 ? 7.556 -3.245 -12.551 1.00 87.00 89 VAL A O 1
ATOM 580 N N . ASP A 1 90 ? 6.221 -2.672 -14.286 1.00 85.25 90 ASP A N 1
ATOM 581 C CA . ASP A 1 90 ? 6.613 -3.788 -15.144 1.00 85.25 90 ASP A CA 1
ATOM 582 C C . ASP A 1 90 ? 8.140 -3.904 -15.239 1.00 85.25 90 ASP A C 1
ATOM 584 O O . ASP A 1 90 ? 8.852 -2.927 -15.468 1.00 85.25 90 ASP A O 1
ATOM 588 N N . VAL A 1 91 ? 8.639 -5.114 -15.011 1.00 87.88 91 VAL A N 1
ATOM 589 C CA . VAL A 1 91 ? 10.077 -5.399 -14.947 1.00 87.88 91 VAL A CA 1
ATOM 590 C C . VAL A 1 91 ? 10.638 -5.895 -16.272 1.00 87.88 91 VAL A C 1
ATOM 592 O O . VAL A 1 91 ? 11.802 -6.280 -16.323 1.00 87.88 91 VAL A O 1
ATOM 595 N N . GLY A 1 92 ? 9.849 -5.870 -17.346 1.00 82.56 92 GLY A N 1
ATOM 596 C CA . GLY A 1 92 ? 10.232 -6.435 -18.629 1.00 82.56 92 GLY A CA 1
ATOM 597 C C . GLY A 1 92 ? 10.297 -7.961 -18.609 1.00 82.56 92 GLY A C 1
ATOM 598 O O . GLY A 1 92 ? 10.291 -8.617 -17.564 1.00 82.56 92 GLY A O 1
ATOM 599 N N . ALA A 1 93 ? 10.371 -8.542 -19.805 1.00 81.00 93 ALA A N 1
ATOM 600 C CA . ALA A 1 93 ? 10.352 -9.991 -20.000 1.00 81.00 93 ALA A CA 1
ATOM 601 C C . ALA A 1 93 ? 11.555 -10.714 -19.361 1.00 81.00 93 ALA A C 1
ATOM 603 O O . ALA A 1 93 ? 11.439 -11.870 -18.961 1.00 81.00 93 ALA A O 1
ATOM 604 N N . ASP A 1 94 ? 12.696 -10.036 -19.249 1.00 83.12 94 ASP A N 1
ATOM 605 C CA . ASP A 1 94 ? 13.928 -10.526 -18.621 1.00 83.12 94 ASP A CA 1
ATOM 606 C C . ASP A 1 94 ? 14.036 -10.152 -17.132 1.00 83.12 94 ASP A C 1
ATOM 608 O O . ASP A 1 94 ? 14.961 -10.579 -16.442 1.00 83.12 94 ASP A O 1
ATOM 612 N N . GLY A 1 95 ? 13.077 -9.380 -16.614 1.00 81.25 95 GLY A N 1
ATOM 613 C CA . GLY A 1 95 ? 13.067 -8.913 -15.236 1.00 81.25 95 GLY A CA 1
ATOM 614 C C . GLY A 1 95 ? 14.041 -7.773 -14.941 1.00 81.25 95 GLY A C 1
ATOM 615 O O . GLY A 1 95 ? 14.229 -7.482 -13.758 1.00 81.25 95 GLY A O 1
ATOM 616 N N . ASN A 1 96 ? 14.647 -7.161 -15.964 1.00 81.12 96 ASN A N 1
ATOM 617 C CA . ASN A 1 96 ? 15.712 -6.172 -15.822 1.00 81.12 96 ASN A CA 1
ATOM 618 C C . ASN A 1 96 ? 15.394 -4.825 -16.500 1.00 81.12 96 ASN A C 1
ATOM 620 O O . ASN A 1 96 ? 16.303 -4.035 -16.771 1.00 81.12 96 ASN A O 1
ATOM 624 N N . ALA A 1 97 ? 14.113 -4.545 -16.772 1.00 84.56 97 ALA A N 1
ATOM 625 C CA . ALA A 1 97 ? 13.690 -3.273 -17.347 1.00 84.56 97 ALA A CA 1
ATOM 626 C C . ALA A 1 97 ? 14.085 -2.088 -16.454 1.00 84.56 97 ALA A C 1
ATOM 628 O O . ALA A 1 97 ? 13.867 -2.084 -15.239 1.00 84.56 97 ALA A O 1
ATOM 629 N N . SER A 1 98 ? 14.632 -1.045 -17.081 1.00 81.38 98 SER A N 1
ATOM 630 C CA . SER A 1 98 ? 14.956 0.205 -16.394 1.00 81.38 98 SER A CA 1
ATOM 631 C C . SER A 1 98 ? 13.679 0.857 -15.862 1.00 81.38 98 SER A C 1
ATOM 633 O O . SER A 1 98 ? 12.749 1.117 -16.623 1.00 81.38 98 SER A O 1
ATOM 635 N N . GLY A 1 99 ? 13.631 1.107 -14.552 1.00 81.12 99 GLY A N 1
ATOM 636 C CA . GLY A 1 99 ? 12.442 1.624 -13.866 1.00 81.12 99 GLY A CA 1
ATOM 637 C C . GLY A 1 99 ? 11.433 0.556 -13.430 1.00 81.12 99 GLY A C 1
ATOM 638 O O . GLY A 1 99 ? 10.438 0.907 -12.801 1.00 81.12 99 GLY A O 1
ATOM 639 N N . GLY A 1 100 ? 11.691 -0.727 -13.705 1.00 83.62 100 GLY A N 1
ATOM 640 C CA . GLY A 1 100 ? 10.879 -1.834 -13.211 1.00 83.62 100 GLY A CA 1
ATOM 641 C C . GLY A 1 100 ? 10.995 -2.005 -11.696 1.00 83.62 100 GLY A C 1
ATOM 642 O O . GLY A 1 100 ? 12.080 -1.911 -11.122 1.00 83.62 100 GLY A O 1
ATOM 643 N N . ALA A 1 101 ? 9.873 -2.289 -11.037 1.00 86.25 101 ALA A N 1
ATOM 644 C CA . ALA A 1 101 ? 9.806 -2.453 -9.591 1.00 86.25 101 ALA A CA 1
ATOM 645 C C . ALA A 1 101 ? 8.885 -3.622 -9.240 1.00 86.25 101 ALA A C 1
ATOM 647 O O . ALA A 1 101 ? 7.675 -3.560 -9.448 1.00 86.25 101 ALA A O 1
ATOM 648 N N . ARG A 1 102 ? 9.441 -4.698 -8.674 1.00 85.12 102 ARG A N 1
ATOM 649 C CA . ARG A 1 102 ? 8.627 -5.802 -8.149 1.00 85.12 102 ARG A CA 1
ATOM 650 C C . ARG A 1 102 ? 8.091 -5.404 -6.783 1.00 85.12 102 ARG A C 1
ATOM 652 O O . ARG A 1 102 ? 8.871 -5.191 -5.857 1.00 85.12 102 ARG A O 1
ATOM 659 N N . ALA A 1 103 ? 6.774 -5.364 -6.650 1.00 87.50 103 ALA A N 1
ATOM 660 C CA . ALA A 1 103 ? 6.128 -5.115 -5.376 1.00 87.50 103 ALA A CA 1
ATOM 661 C C . ALA A 1 103 ? 4.997 -6.111 -5.144 1.00 87.50 103 ALA A C 1
ATOM 663 O O . ALA A 1 103 ? 4.288 -6.499 -6.070 1.00 87.50 103 ALA A O 1
ATOM 664 N N . THR A 1 104 ? 4.832 -6.502 -3.887 1.00 88.44 104 THR A N 1
ATOM 665 C CA . THR A 1 104 ? 3.726 -7.340 -3.425 1.00 88.44 104 THR A CA 1
ATOM 666 C C . THR A 1 104 ? 2.914 -6.542 -2.423 1.00 88.44 104 THR A C 1
ATOM 668 O O . THR A 1 104 ? 3.470 -6.047 -1.444 1.00 88.44 104 THR A O 1
ATOM 671 N N . LEU A 1 105 ? 1.607 -6.431 -2.658 1.00 89.19 105 LEU A N 1
ATOM 672 C CA . LEU A 1 105 ? 0.662 -5.938 -1.664 1.00 89.19 105 LEU A CA 1
ATOM 673 C C . LEU A 1 105 ? 0.054 -7.136 -0.935 1.00 89.19 105 LEU A C 1
ATOM 675 O O . LEU A 1 105 ? -0.811 -7.828 -1.469 1.00 89.19 105 LEU A O 1
ATOM 679 N N . THR A 1 106 ? 0.526 -7.386 0.278 1.00 89.94 106 THR A N 1
ATOM 680 C CA . THR A 1 106 ? 0.048 -8.477 1.126 1.00 89.94 106 THR A CA 1
ATOM 681 C C . THR A 1 106 ? -1.030 -7.956 2.059 1.00 89.94 106 THR A C 1
ATOM 683 O O . THR A 1 106 ? -0.836 -6.949 2.732 1.00 89.94 106 THR A O 1
ATOM 686 N N . ILE A 1 107 ? -2.154 -8.660 2.144 1.00 90.12 107 ILE A N 1
ATOM 687 C CA . ILE A 1 107 ? -3.224 -8.361 3.097 1.00 90.12 107 ILE A CA 1
ATOM 688 C C . ILE A 1 107 ? -3.210 -9.475 4.138 1.00 90.12 107 ILE A C 1
ATOM 690 O O . ILE A 1 107 ? -3.368 -10.643 3.781 1.00 90.12 107 ILE A O 1
ATOM 694 N N . GLU A 1 108 ? -2.994 -9.139 5.410 1.00 91.19 108 GLU A N 1
ATOM 695 C CA . GLU A 1 108 ? -3.037 -10.153 6.462 1.00 91.19 108 GLU A CA 1
ATOM 696 C C . GLU A 1 108 ? -4.450 -10.747 6.614 1.00 91.19 108 GLU A C 1
ATOM 698 O O . GLU A 1 108 ? -5.450 -10.053 6.386 1.00 91.19 108 GLU A O 1
ATOM 703 N N . PRO A 1 109 ? -4.567 -12.028 7.012 1.00 90.19 109 PRO A N 1
ATOM 704 C CA . PRO A 1 109 ? -5.859 -12.667 7.233 1.00 90.19 109 PRO A CA 1
ATOM 705 C C . PRO A 1 109 ? -6.753 -11.859 8.181 1.00 90.19 109 PRO A C 1
ATOM 707 O O . PRO A 1 109 ? -6.331 -11.441 9.255 1.00 90.19 109 PRO A O 1
ATOM 710 N N . GLY A 1 110 ? -8.010 -11.650 7.786 1.00 85.06 110 GLY A N 1
ATOM 711 C CA . GLY A 1 110 ? -8.963 -10.828 8.542 1.00 85.06 110 GLY A CA 1
ATOM 712 C C . GLY A 1 110 ? -8.860 -9.322 8.274 1.00 85.06 110 GLY A C 1
ATOM 713 O O . GLY A 1 110 ? -9.743 -8.575 8.703 1.00 85.06 110 GLY A O 1
ATOM 714 N N . GLY A 1 111 ? -7.842 -8.872 7.532 1.00 86.12 111 GLY A N 1
ATOM 715 C CA . GLY A 1 111 ? -7.739 -7.508 7.023 1.00 86.12 111 GLY A CA 1
ATOM 716 C C . GLY A 1 111 ? -8.943 -7.132 6.157 1.00 86.12 111 GLY A C 1
ATOM 717 O O . GLY A 1 111 ? -9.472 -7.947 5.399 1.00 86.12 111 GLY A O 1
ATOM 718 N N . ARG A 1 112 ? -9.399 -5.881 6.273 1.00 87.62 112 ARG A N 1
ATOM 719 C CA . ARG A 1 112 ? -10.495 -5.335 5.460 1.00 87.62 112 ARG A CA 1
ATOM 720 C C . ARG A 1 112 ? -9.951 -4.280 4.518 1.00 87.62 112 ARG A C 1
ATOM 722 O O . ARG A 1 112 ? -9.319 -3.333 4.979 1.00 87.62 112 ARG A O 1
ATOM 729 N N . VAL A 1 113 ? -10.236 -4.433 3.228 1.00 87.06 113 VAL A N 1
ATOM 730 C CA . VAL A 1 113 ? -9.913 -3.448 2.193 1.00 87.06 113 VAL A CA 1
ATOM 731 C C . VAL A 1 113 ? -11.211 -2.896 1.609 1.00 87.06 113 VAL A C 1
ATOM 733 O O . VAL A 1 113 ? -12.134 -3.660 1.335 1.00 87.06 113 VAL A O 1
ATOM 736 N N . VAL A 1 114 ? -11.290 -1.576 1.455 1.00 84.50 114 VAL A N 1
ATOM 737 C CA . VAL A 1 114 ? -12.449 -0.853 0.913 1.00 84.50 114 VAL A CA 1
ATOM 738 C C . VAL A 1 114 ? -12.015 0.073 -0.229 1.00 84.50 114 VAL A C 1
ATOM 740 O O . VAL A 1 114 ? -10.892 0.585 -0.218 1.00 84.50 114 VAL A O 1
ATOM 743 N N . GLY A 1 115 ? -12.887 0.260 -1.219 1.00 76.88 115 GLY A N 1
ATOM 744 C CA . GLY A 1 115 ? -12.668 1.095 -2.408 1.00 76.88 115 GLY A CA 1
ATOM 745 C C . GLY A 1 115 ? -13.759 2.137 -2.568 1.00 76.88 115 GLY A C 1
ATOM 746 O O . GLY A 1 115 ? -14.887 1.861 -2.100 1.00 76.88 115 GLY A O 1
#

Sequence (115 aa):
MSAFAMAACTQGESISSPGPTNPGTPPGGGGGGGGGGGGTAQCPAGFATGPSVGSFTVCNVSGSILSNLTLPFVQGVAYRLNGRVDVGVDVGADGNASGGARATLTIEPGGRVVG

Mean predicted aligned error: 15.2 Å

pLDDT: mean 73.11, std 17.01, range [36.88, 91.19]

Secondary structure (DSSP, 8-state):
------------TT--PPP------------------S--PPPPTT-EEEEEETTEEEEEEEEEE-S-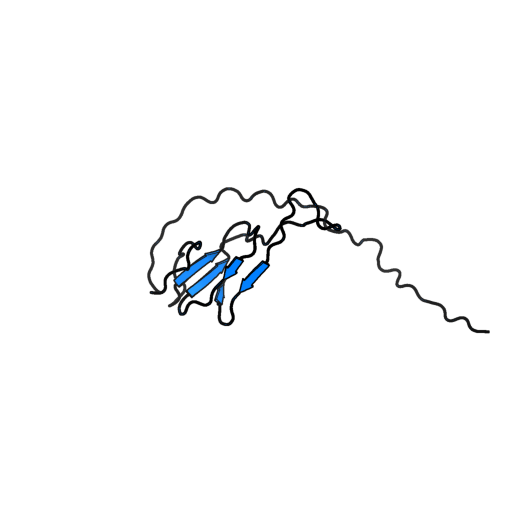EEE---TTEEEEEEEEEEE-B---TTS--TT-B---EEE-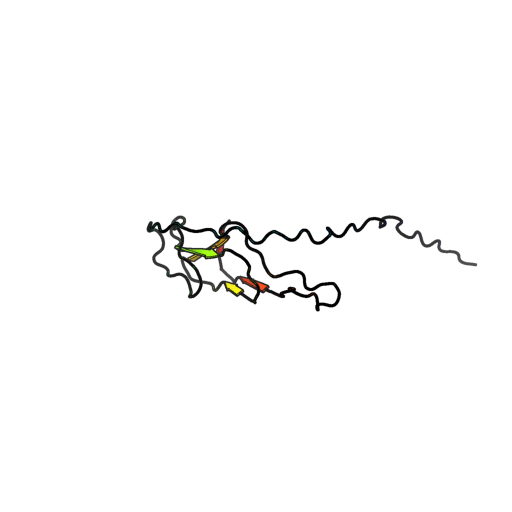TT--EE-

Solvent-accessible surface area (backbone atoms only — not comparable to full-atom values): 7370 Å² total; per-residue (Å²): 139,88,80,86,79,81,80,73,82,92,77,68,97,72,80,69,65,79,66,89,73,71,75,68,80,76,76,86,83,76,87,81,89,62,90,53,88,45,29,91,44,78,61,61,92,95,41,51,76,48,60,35,58,72,65,21,18,24,23,38,44,64,46,75,36,57,47,73,41,75,43,72,60,49,81,47,45,32,39,28,51,52,74,71,64,41,71,30,36,76,27,56,98,86,63,72,37,90,82,35,22,81,34,48,84,43,72,36,84,88,45,44,77,47,120

Foldseek 3Di:
DDDDDPPDPPPDPDPPPPDPPPPPQPPPDDDDDDDDDQEPDDAPPPWDFDHADHNATETEDEDEQLAEDERDDDPRYAYEDDPDYHFWDDCPPVNPDDRTGHYHYHYPPPHHYHD

Radius of gyration: 21.55 Å; Cα contacts (8 Å, |Δi|>4): 188; chains: 1; bounding box: 35×64×60 Å